Protein AF-A0A368W863-F1 (afdb_monomer_lite)

Secondary structure (DSSP, 8-state):
-B-HHHHHHHHHHHHTSPPPTT--HHHHHHHHHTTSSPPPEEETTEEEB-TTHHHHHHHHHHHTTTS-HHHHHHHHHHTT--TT-TT---HHHHHHHHHHHHHHHHHHHHHHHHGGG---HHHHHHHHHHHHHHHHHHHHHHHHHHHHHHHHHHHHHHHHHHHHHHH-

Foldseek 3Di:
DAAPVVLQVLLCVLVVHHDPPVCDPVVLQVLCVLQLAPHWDDDPNGTDGQLLRSLSVNLCVVCVVPDDSNLSSVLCVLLPPHSPDNADPDVSSVVSLVVLVVVLVVLVVVLVVCVVVDPDPVVNVVSVVVSVVSVVSSVSNVSSVVSSVVSSVSSVVVVVVVVVVVVD

pLDDT: mean 81.53, std 10.18, range [46.88, 94.44]

Sequence (168 aa):
MISLTMARKLVEEARGEEMPLIYTDLRLRDWSREGVISRVKIKNGSALYPDIVTTEILTTLRLKRKYKLSEIAEARKCLELEGSHPHQITEEELIRFVNCSKLFNDKKLVTKLSLSRIESLDKIRELIDDLLQEKKHLEVVGDYLKEFLQAEKELKIIRARQNEEVVS

Radius of gyration: 19.53 Å; chains: 1; bounding box: 52×34×62 Å

Structure (mmCIF, N/CA/C/O backbone):
data_AF-A0A368W863-F1
#
_entry.id   AF-A0A368W863-F1
#
loop_
_atom_site.group_PDB
_atom_site.id
_atom_site.type_symbol
_atom_site.label_atom_id
_atom_site.label_alt_id
_atom_site.label_comp_id
_atom_site.label_asym_id
_atom_site.label_entity_id
_atom_site.label_seq_id
_atom_site.pdbx_PDB_ins_code
_atom_site.Cartn_x
_atom_site.Cartn_y
_atom_site.Cartn_z
_atom_site.occupancy
_atom_site.B_iso_or_equiv
_atom_site.auth_seq_id
_atom_site.auth_comp_id
_atom_site.auth_asym_id
_atom_site.auth_atom_id
_atom_site.pdbx_PDB_model_num
ATOM 1 N N . MET A 1 1 ? 5.171 7.341 -19.050 1.00 79.12 1 MET A N 1
ATOM 2 C CA . MET A 1 1 ? 4.283 6.177 -19.281 1.00 79.12 1 MET A CA 1
ATOM 3 C C . MET A 1 1 ? 5.153 5.005 -19.696 1.00 79.12 1 MET A C 1
ATOM 5 O O . MET A 1 1 ? 6.062 5.206 -20.494 1.00 79.12 1 MET A O 1
ATOM 9 N N . ILE A 1 2 ? 4.843 3.800 -19.226 1.00 78.50 2 ILE A N 1
ATOM 10 C CA . ILE A 1 2 ? 5.685 2.608 -19.367 1.00 78.50 2 ILE A CA 1
ATOM 11 C C . ILE A 1 2 ? 4.860 1.377 -19.787 1.00 78.50 2 ILE A C 1
ATOM 13 O O . ILE A 1 2 ? 3.663 1.294 -19.502 1.00 78.50 2 ILE A O 1
ATOM 17 N N . SER A 1 3 ? 5.478 0.422 -20.489 1.00 83.62 3 SER A N 1
ATOM 18 C CA . SER A 1 3 ? 4.883 -0.899 -20.756 1.00 83.62 3 SER A CA 1
ATOM 19 C C . SER A 1 3 ? 5.104 -1.850 -19.570 1.00 83.62 3 SER A C 1
ATOM 21 O O . SER A 1 3 ? 6.074 -1.693 -18.830 1.00 83.62 3 SER A O 1
ATOM 23 N N . LEU A 1 4 ? 4.257 -2.875 -19.397 1.00 80.88 4 LEU A N 1
ATOM 24 C CA . LEU A 1 4 ? 4.469 -3.882 -18.339 1.00 80.88 4 LEU A CA 1
ATOM 25 C C . LEU A 1 4 ? 5.786 -4.633 -18.502 1.00 80.88 4 LEU A C 1
ATOM 27 O O . LEU A 1 4 ? 6.453 -4.900 -17.512 1.00 80.88 4 LEU A O 1
ATOM 31 N N . THR A 1 5 ? 6.193 -4.920 -19.737 1.00 82.81 5 THR A N 1
ATOM 32 C CA . THR A 1 5 ? 7.469 -5.584 -20.010 1.00 82.81 5 THR A CA 1
ATOM 33 C C . THR A 1 5 ? 8.645 -4.755 -19.499 1.00 82.81 5 THR A C 1
ATOM 35 O O . THR A 1 5 ? 9.552 -5.296 -18.873 1.00 82.81 5 THR A O 1
ATOM 38 N N . MET A 1 6 ? 8.623 -3.437 -19.723 1.00 84.62 6 MET A N 1
ATOM 39 C CA . MET A 1 6 ? 9.675 -2.549 -19.228 1.00 84.62 6 MET A CA 1
ATOM 40 C C . MET A 1 6 ? 9.598 -2.380 -17.705 1.00 84.62 6 MET A C 1
ATOM 42 O O . MET A 1 6 ? 10.621 -2.447 -17.030 1.00 84.62 6 MET A O 1
ATOM 46 N N . ALA A 1 7 ? 8.391 -2.228 -17.147 1.00 86.19 7 ALA A N 1
ATOM 47 C CA . ALA A 1 7 ? 8.198 -2.165 -15.699 1.00 86.19 7 ALA A CA 1
ATOM 48 C C . ALA A 1 7 ? 8.711 -3.440 -15.008 1.00 86.19 7 ALA A C 1
ATOM 50 O O . ALA A 1 7 ? 9.390 -3.360 -13.990 1.00 86.19 7 ALA A O 1
ATOM 51 N N . ARG A 1 8 ? 8.451 -4.616 -15.591 1.00 86.69 8 ARG A N 1
ATOM 52 C CA . ARG A 1 8 ? 8.936 -5.904 -15.092 1.00 86.69 8 ARG A CA 1
ATOM 53 C C . ARG A 1 8 ? 10.460 -5.963 -15.063 1.00 86.69 8 ARG A C 1
ATOM 55 O O . ARG A 1 8 ? 10.998 -6.297 -14.016 1.00 86.69 8 ARG A O 1
ATOM 62 N N . LYS A 1 9 ? 11.139 -5.580 -16.150 1.00 87.69 9 LYS A N 1
ATOM 63 C CA . LYS A 1 9 ? 12.611 -5.553 -16.198 1.00 87.69 9 LYS A CA 1
ATOM 64 C C . LYS A 1 9 ? 13.208 -4.689 -15.088 1.00 87.69 9 LYS A C 1
ATOM 66 O O . LYS A 1 9 ? 14.097 -5.139 -14.378 1.00 87.69 9 LYS A O 1
ATOM 71 N N . LEU A 1 10 ? 12.672 -3.483 -14.893 1.00 88.69 10 LEU A N 1
ATOM 72 C CA . LEU A 1 10 ? 13.122 -2.585 -13.825 1.00 88.69 10 LEU A CA 1
ATOM 73 C C . LEU A 1 10 ? 12.895 -3.178 -12.426 1.00 88.69 10 LEU A C 1
ATOM 75 O O . LEU A 1 10 ? 13.723 -3.004 -11.536 1.00 88.69 10 LEU A O 1
ATOM 79 N N . VAL A 1 11 ? 11.780 -3.884 -12.221 1.00 88.88 11 VAL A N 1
ATOM 80 C CA . VAL A 1 11 ? 11.492 -4.566 -10.951 1.00 88.88 11 VAL A CA 1
ATOM 81 C C . VAL A 1 11 ? 12.438 -5.746 -10.719 1.00 88.88 11 VAL A C 1
ATOM 83 O O . VAL A 1 11 ? 12.879 -5.947 -9.592 1.00 88.88 11 VAL A O 1
ATOM 86 N N . GLU A 1 12 ? 12.737 -6.531 -11.751 1.00 90.31 12 GLU A N 1
ATOM 87 C CA . GLU A 1 12 ? 13.676 -7.659 -11.682 1.00 90.31 12 GLU A CA 1
ATOM 88 C C . GLU A 1 12 ? 15.092 -7.175 -11.360 1.00 90.31 12 GLU A C 1
ATOM 90 O O . GLU A 1 12 ? 15.729 -7.701 -10.450 1.00 90.31 12 GLU A O 1
ATOM 95 N N . GLU A 1 13 ? 15.536 -6.101 -12.014 1.00 89.38 13 GLU A N 1
ATOM 96 C CA . GLU A 1 13 ? 16.823 -5.464 -11.735 1.00 89.38 13 GLU A CA 1
ATOM 97 C C . GLU A 1 13 ? 16.898 -4.929 -10.297 1.00 89.38 13 GLU A C 1
ATOM 99 O O . GLU A 1 13 ? 17.868 -5.193 -9.590 1.00 89.38 13 GLU A O 1
ATOM 104 N N . ALA A 1 14 ? 15.848 -4.251 -9.818 1.00 88.50 14 ALA A N 1
ATOM 105 C CA . ALA A 1 14 ? 15.789 -3.753 -8.442 1.00 88.50 14 ALA A CA 1
ATOM 106 C C . ALA A 1 14 ? 15.778 -4.872 -7.392 1.00 88.50 14 ALA A C 1
ATOM 108 O O . ALA A 1 14 ? 16.259 -4.689 -6.275 1.00 88.50 14 ALA A O 1
ATOM 109 N N . ARG A 1 15 ? 15.218 -6.038 -7.725 1.00 87.25 15 ARG A N 1
ATOM 110 C CA . ARG A 1 15 ? 15.199 -7.199 -6.829 1.00 87.25 15 ARG A CA 1
ATOM 111 C C . ARG A 1 15 ? 16.482 -8.025 -6.896 1.00 87.25 15 ARG A C 1
ATOM 113 O O . ARG A 1 15 ? 16.749 -8.759 -5.949 1.00 87.25 15 ARG A O 1
ATOM 120 N N . GLY A 1 16 ? 17.242 -7.929 -7.987 1.00 87.44 16 GLY A N 1
ATOM 121 C CA . GLY A 1 16 ? 18.373 -8.813 -8.269 1.00 87.44 16 GLY A CA 1
ATOM 122 C C . GLY A 1 16 ? 17.961 -10.265 -8.552 1.00 87.44 16 GLY A C 1
ATOM 123 O O . GLY A 1 16 ? 18.800 -11.158 -8.500 1.00 87.44 16 GLY A O 1
ATOM 124 N N . GLU A 1 17 ? 16.676 -10.515 -8.820 1.00 86.50 17 GLU A N 1
ATOM 125 C CA . GLU A 1 17 ? 16.112 -11.840 -9.098 1.00 86.50 17 GLU A CA 1
ATOM 126 C C . GLU A 1 17 ? 14.951 -11.734 -10.093 1.00 86.50 17 GLU A C 1
ATOM 128 O O . GLU A 1 17 ? 14.222 -10.735 -10.126 1.00 86.50 17 GLU A O 1
ATOM 133 N N . GLU A 1 18 ? 14.747 -12.789 -10.884 1.00 84.00 18 GLU A N 1
ATOM 134 C CA . GLU A 1 18 ? 13.627 -12.851 -11.821 1.00 84.00 18 GLU A CA 1
ATOM 135 C C . GLU A 1 18 ? 12.276 -12.798 -11.096 1.00 84.00 18 GLU A C 1
ATOM 137 O O . GLU A 1 18 ? 12.072 -13.331 -9.996 1.00 84.00 18 GLU A O 1
ATOM 142 N N . MET A 1 19 ? 11.301 -12.150 -11.731 1.00 80.75 19 MET A N 1
ATOM 143 C CA . MET A 1 19 ? 9.963 -12.069 -11.184 1.00 80.75 19 MET A CA 1
ATOM 144 C C . MET A 1 19 ? 9.320 -13.458 -11.292 1.00 80.75 19 MET A C 1
ATOM 146 O O . MET A 1 19 ? 9.337 -14.048 -12.374 1.00 80.75 19 MET A O 1
ATOM 150 N N . PRO A 1 20 ? 8.721 -13.992 -10.206 1.00 76.56 20 PRO A N 1
ATOM 151 C CA . PRO A 1 20 ? 8.088 -15.303 -10.251 1.00 76.56 20 PRO A CA 1
ATOM 152 C C . PRO A 1 20 ? 7.106 -15.418 -11.416 1.00 76.56 20 PRO A C 1
ATOM 154 O O . PRO A 1 20 ? 6.297 -14.514 -11.622 1.00 76.56 20 PRO A O 1
ATOM 157 N N . LEU A 1 21 ? 7.123 -16.556 -12.119 1.00 73.81 21 LEU A N 1
ATOM 158 C CA . LEU A 1 21 ? 6.318 -16.807 -13.328 1.00 73.81 21 LEU A CA 1
ATOM 159 C C . LEU A 1 21 ? 4.811 -16.591 -13.133 1.00 73.81 21 LEU A C 1
ATOM 161 O O . LEU A 1 21 ? 4.079 -16.373 -14.093 1.00 73.81 21 LEU A O 1
ATOM 165 N N . ILE A 1 22 ? 4.339 -16.623 -11.885 1.00 69.00 22 ILE A N 1
ATOM 166 C CA . ILE A 1 22 ? 2.958 -16.294 -11.538 1.00 69.00 22 ILE A CA 1
ATOM 167 C C . ILE A 1 22 ? 2.598 -14.835 -11.849 1.00 69.00 22 ILE A C 1
ATOM 169 O O . ILE A 1 22 ? 1.434 -14.565 -12.107 1.00 69.00 22 ILE A O 1
ATOM 173 N N . TYR A 1 23 ? 3.540 -13.892 -11.852 1.00 71.19 23 TYR A N 1
ATOM 174 C CA . TYR A 1 23 ? 3.291 -12.472 -12.124 1.00 71.19 23 TYR A CA 1
ATOM 175 C C . TYR A 1 23 ? 3.365 -12.173 -13.622 1.00 71.19 23 TYR A C 1
ATOM 177 O O . TYR A 1 23 ? 4.182 -11.387 -14.094 1.00 71.19 23 TYR A O 1
ATOM 185 N N . THR A 1 24 ? 2.499 -12.840 -14.380 1.00 74.38 24 THR A N 1
ATOM 186 C CA . THR A 1 24 ? 2.325 -12.588 -15.811 1.00 74.38 24 THR A CA 1
ATOM 187 C C . THR A 1 24 ? 1.696 -11.215 -16.059 1.00 74.38 24 THR A C 1
ATOM 189 O O . THR A 1 24 ? 1.055 -10.639 -15.176 1.00 74.38 24 THR A O 1
ATOM 192 N N . ASP A 1 25 ? 1.775 -10.726 -17.298 1.00 71.19 25 ASP A N 1
ATOM 193 C CA . ASP A 1 25 ? 1.078 -9.502 -17.719 1.00 71.19 25 ASP A CA 1
ATOM 194 C C . ASP A 1 25 ? -0.436 -9.563 -17.443 1.00 71.19 25 ASP A C 1
ATOM 196 O O . ASP A 1 25 ? -1.055 -8.545 -17.132 1.00 71.19 25 ASP A O 1
ATOM 200 N N . LEU A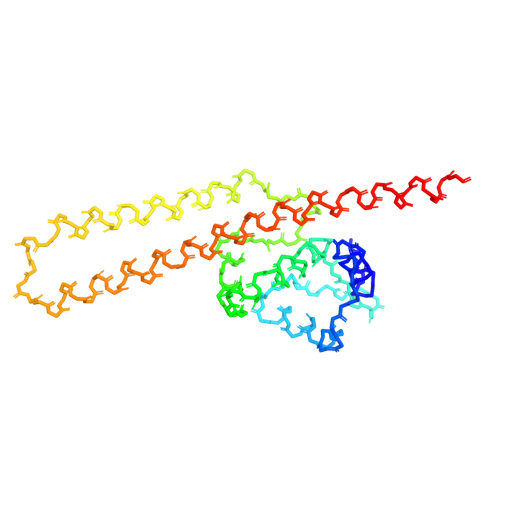 1 26 ? -1.034 -10.761 -17.509 1.00 72.81 26 LEU A N 1
ATOM 201 C CA . LEU A 1 26 ? -2.432 -10.990 -17.137 1.00 72.81 26 LEU A CA 1
ATOM 202 C C . LEU A 1 26 ? -2.660 -10.688 -15.649 1.00 72.81 26 LEU A C 1
ATOM 204 O O . LEU A 1 26 ? -3.551 -9.915 -15.313 1.00 72.81 26 LEU A O 1
ATOM 208 N N . ARG A 1 27 ? -1.809 -11.217 -14.762 1.00 81.06 27 ARG A N 1
ATOM 209 C CA . ARG A 1 27 ? -1.931 -10.965 -13.320 1.00 81.06 27 ARG A CA 1
ATOM 210 C C . ARG A 1 27 ? -1.684 -9.509 -12.950 1.00 81.06 27 ARG A C 1
ATOM 212 O O . ARG A 1 27 ? -2.346 -8.996 -12.057 1.00 81.06 27 ARG A O 1
ATOM 219 N N . LEU A 1 28 ? -0.770 -8.824 -13.635 1.00 80.31 28 LEU A N 1
ATOM 220 C CA . LEU A 1 28 ? -0.548 -7.391 -13.423 1.00 80.31 28 LEU A CA 1
ATOM 221 C C . LEU A 1 28 ? -1.746 -6.555 -13.907 1.00 80.31 28 LEU A C 1
ATOM 223 O O . LEU A 1 28 ? -2.090 -5.543 -13.296 1.00 80.31 28 LEU A O 1
ATOM 227 N N . ARG A 1 29 ? -2.452 -6.990 -14.959 1.00 80.25 29 ARG A N 1
ATOM 228 C CA . ARG A 1 29 ? -3.749 -6.398 -15.332 1.00 80.25 29 ARG A CA 1
ATOM 229 C C . ARG A 1 29 ? -4.818 -6.648 -14.273 1.00 80.25 29 ARG A C 1
ATOM 231 O O . ARG A 1 29 ? -5.584 -5.731 -13.991 1.00 80.25 29 ARG A O 1
ATOM 238 N N . ASP A 1 30 ? -4.857 -7.832 -13.674 1.00 84.38 30 ASP A N 1
ATOM 239 C CA . ASP A 1 30 ? -5.801 -8.124 -12.591 1.00 84.38 30 ASP A CA 1
ATOM 240 C C . ASP A 1 30 ? -5.505 -7.274 -11.347 1.00 84.38 30 ASP A C 1
ATOM 242 O O . ASP A 1 30 ? -6.414 -6.653 -10.808 1.00 84.38 30 ASP A O 1
ATOM 246 N N . TRP A 1 31 ? -4.234 -7.081 -10.987 1.00 87.75 31 TRP A N 1
ATOM 247 C CA . TRP A 1 31 ? -3.823 -6.129 -9.942 1.00 87.75 31 TRP A CA 1
ATOM 248 C C . TRP A 1 31 ? -4.285 -4.700 -10.215 1.00 87.75 31 TRP A C 1
ATOM 250 O O . TRP A 1 31 ? -4.699 -3.985 -9.304 1.00 87.75 31 TRP A O 1
ATOM 260 N N . SER A 1 32 ? -4.246 -4.282 -11.477 1.00 84.25 32 SER A N 1
ATOM 261 C CA . SER A 1 32 ? -4.741 -2.972 -11.897 1.00 84.25 32 SER A CA 1
ATOM 262 C C . SER A 1 32 ? -6.261 -2.843 -11.712 1.00 84.25 32 SER A C 1
ATOM 264 O O . SER A 1 32 ? -6.759 -1.787 -11.320 1.00 84.25 32 SER A O 1
ATOM 266 N N . ARG A 1 33 ? -7.014 -3.929 -11.945 1.00 83.88 33 ARG A N 1
ATOM 267 C CA . ARG A 1 33 ? -8.469 -3.993 -11.713 1.00 83.88 33 ARG A CA 1
ATOM 268 C C . ARG A 1 33 ? -8.816 -4.009 -10.226 1.00 83.88 33 ARG A C 1
ATOM 270 O O . ARG A 1 33 ? -9.763 -3.342 -9.825 1.00 83.88 33 ARG A O 1
ATOM 277 N N . GLU A 1 34 ? -8.032 -4.728 -9.430 1.00 86.38 34 GLU A N 1
ATOM 278 C CA . GLU A 1 34 ? -8.162 -4.818 -7.971 1.00 86.38 34 GLU A CA 1
ATOM 279 C C . GLU A 1 34 ? -7.685 -3.547 -7.247 1.00 86.38 34 GLU A C 1
ATOM 281 O O . GLU A 1 34 ? -7.863 -3.417 -6.040 1.00 86.38 34 GLU A O 1
ATOM 286 N N . GLY A 1 35 ? -7.091 -2.590 -7.970 1.00 83.56 35 GLY A N 1
ATOM 287 C CA . GLY A 1 35 ? -6.596 -1.336 -7.402 1.00 83.56 35 GLY A CA 1
ATOM 288 C C . GLY A 1 35 ? -5.287 -1.475 -6.626 1.00 83.56 35 GLY A C 1
ATOM 289 O O . GLY A 1 35 ? -4.909 -0.537 -5.931 1.00 83.56 35 GLY A O 1
ATOM 290 N N . VAL A 1 36 ? -4.595 -2.611 -6.766 1.00 87.56 36 VAL A N 1
ATOM 291 C CA . VAL A 1 36 ? -3.265 -2.888 -6.198 1.00 87.56 36 VAL A CA 1
ATOM 292 C C . VAL A 1 36 ? -2.190 -2.056 -6.904 1.00 87.56 36 VAL A C 1
ATOM 294 O O . VAL A 1 36 ? -1.241 -1.605 -6.273 1.00 87.56 36 VAL A O 1
ATOM 297 N N . ILE A 1 37 ? -2.355 -1.823 -8.210 1.00 86.94 37 ILE A N 1
ATOM 298 C CA . ILE A 1 37 ? -1.497 -0.940 -9.010 1.00 86.94 37 ILE A CA 1
ATOM 299 C C . ILE A 1 37 ? -2.349 0.012 -9.855 1.00 86.94 37 ILE A C 1
ATOM 301 O O . ILE A 1 37 ? -3.544 -0.208 -10.065 1.00 86.94 37 ILE A O 1
ATOM 305 N N . SER A 1 38 ? -1.727 1.063 -10.375 1.00 84.62 38 SER A N 1
ATOM 306 C CA . SER A 1 38 ? -2.369 2.090 -11.189 1.00 84.62 38 SER A CA 1
ATOM 307 C C . SER A 1 38 ? -3.040 1.528 -12.447 1.00 84.62 38 SER A C 1
ATOM 309 O O . SER A 1 38 ? -2.604 0.539 -13.049 1.00 84.62 38 SER A O 1
ATOM 311 N N . ARG A 1 39 ? -4.129 2.188 -12.860 1.00 77.81 39 ARG A N 1
ATOM 312 C CA . ARG A 1 39 ? -4.944 1.788 -14.015 1.00 77.81 39 ARG A CA 1
ATOM 313 C C . ARG A 1 39 ? -4.217 1.937 -15.350 1.00 77.81 39 ARG A C 1
ATOM 315 O O . ARG A 1 39 ? -3.431 2.860 -15.562 1.00 77.81 39 ARG A O 1
ATOM 322 N N . VAL A 1 40 ? -4.571 1.048 -16.273 1.00 74.56 40 VAL A N 1
ATOM 323 C CA . VAL A 1 40 ? -4.156 1.083 -17.681 1.00 74.56 40 VAL A CA 1
ATOM 324 C C . VAL A 1 40 ? -4.742 2.305 -18.383 1.00 74.56 40 VAL A C 1
ATOM 326 O O . VAL A 1 40 ? -5.947 2.542 -18.311 1.00 74.56 40 VAL A O 1
ATOM 329 N N . LYS A 1 41 ? -3.919 3.024 -19.151 1.00 70.88 41 LYS A N 1
ATOM 330 C CA . LYS A 1 41 ? -4.386 3.926 -20.211 1.00 70.88 41 LYS A CA 1
ATOM 331 C C . LYS A 1 41 ? -4.119 3.264 -21.562 1.00 70.88 41 LYS A C 1
ATOM 333 O O . LYS A 1 41 ? -2.991 2.873 -21.860 1.00 70.88 41 LYS A O 1
ATOM 338 N N . ILE A 1 42 ? -5.156 3.125 -22.383 1.00 71.94 42 ILE A N 1
ATOM 339 C CA . ILE A 1 42 ? -5.016 2.582 -23.739 1.00 71.94 42 ILE A CA 1
ATOM 340 C C . ILE A 1 42 ? -4.600 3.726 -24.666 1.00 71.94 42 ILE A C 1
ATOM 342 O O . ILE A 1 42 ? -5.298 4.734 -24.756 1.00 71.94 42 ILE A O 1
ATOM 346 N N . LYS A 1 43 ? -3.471 3.571 -25.363 1.00 68.75 43 LYS A N 1
ATOM 347 C CA . LYS A 1 43 ? -3.006 4.510 -26.392 1.00 68.75 43 LYS A CA 1
ATOM 348 C C . LYS A 1 43 ? -2.596 3.716 -27.629 1.00 68.75 43 LYS A C 1
ATOM 350 O O . LYS A 1 43 ? -1.747 2.836 -27.536 1.00 68.75 43 LYS A O 1
ATOM 355 N N . ASN A 1 44 ? -3.198 4.021 -28.778 1.00 68.19 44 ASN A N 1
ATOM 356 C CA . ASN A 1 44 ? -2.904 3.383 -30.071 1.00 68.19 44 ASN A CA 1
ATOM 357 C C . ASN A 1 44 ? -2.980 1.840 -30.038 1.00 68.19 44 ASN A C 1
ATOM 359 O O . ASN A 1 44 ? -2.100 1.165 -30.559 1.00 68.19 44 ASN A O 1
ATOM 363 N N . GLY A 1 45 ? -3.989 1.273 -29.366 1.00 68.44 45 GLY A N 1
ATOM 364 C CA . GLY A 1 45 ? -4.155 -0.185 -29.236 1.00 68.44 45 GLY A CA 1
ATOM 365 C C . GLY A 1 45 ? -3.210 -0.863 -28.233 1.00 68.44 45 GLY A C 1
ATOM 366 O O . GLY A 1 45 ? -3.394 -2.038 -27.926 1.00 68.44 45 GLY A O 1
ATOM 367 N N . SER A 1 46 ? -2.256 -0.122 -27.662 1.00 68.12 46 SER A N 1
ATOM 368 C CA . SER A 1 46 ? -1.306 -0.613 -26.663 1.00 68.12 46 SER A CA 1
ATOM 369 C C . SER A 1 46 ? -1.708 -0.187 -25.249 1.00 68.12 46 SER A C 1
ATOM 371 O O . SER A 1 46 ? -2.091 0.960 -25.002 1.00 68.12 46 SER A O 1
ATOM 373 N N . ALA A 1 47 ? -1.604 -1.120 -24.301 1.00 73.31 47 ALA A N 1
ATOM 374 C CA . ALA A 1 47 ? -1.806 -0.860 -22.878 1.00 73.31 47 ALA A CA 1
ATOM 375 C C . ALA A 1 47 ? -0.557 -0.183 -22.291 1.00 73.31 47 ALA A C 1
ATOM 377 O O . ALA A 1 47 ? 0.497 -0.811 -22.188 1.00 73.31 47 ALA A O 1
ATOM 378 N N . LEU A 1 48 ? -0.677 1.089 -21.907 1.00 77.44 48 LEU A N 1
ATOM 379 C CA . LEU A 1 48 ? 0.382 1.841 -21.240 1.00 77.44 48 LEU A CA 1
ATOM 380 C C . LEU A 1 48 ? -0.012 2.141 -19.798 1.00 77.44 48 LEU A C 1
ATOM 382 O O . LEU A 1 48 ? -1.173 2.412 -19.489 1.00 77.44 48 LEU A O 1
ATOM 386 N N . TYR A 1 49 ? 0.982 2.141 -18.923 1.00 78.31 49 TYR A N 1
ATOM 387 C CA . TYR A 1 49 ? 0.802 2.371 -17.502 1.00 78.31 49 TYR A CA 1
ATOM 388 C C . TYR A 1 49 ? 1.503 3.665 -17.083 1.00 78.31 49 TYR A C 1
ATOM 390 O O . TYR A 1 49 ? 2.506 4.056 -17.692 1.00 78.31 49 TYR A O 1
ATOM 398 N N . PRO A 1 50 ? 0.989 4.351 -16.055 1.00 79.00 50 PRO A N 1
ATOM 399 C CA . PRO A 1 50 ? 1.731 5.390 -15.354 1.00 79.00 50 PRO A CA 1
ATOM 400 C C . PRO A 1 50 ? 3.115 4.917 -14.890 1.00 79.00 50 PRO A C 1
ATOM 402 O O . PRO A 1 50 ? 3.282 3.758 -14.523 1.00 79.00 50 PRO A O 1
ATOM 405 N N . ASP A 1 51 ? 4.108 5.809 -14.851 1.00 76.81 51 ASP A N 1
ATOM 406 C CA . ASP A 1 51 ? 5.489 5.434 -14.483 1.00 76.81 51 ASP A CA 1
ATOM 407 C C . ASP A 1 51 ? 5.619 4.954 -13.030 1.00 76.81 51 ASP A C 1
ATOM 409 O O . ASP A 1 51 ? 6.507 4.151 -12.718 1.00 76.81 51 ASP A O 1
ATOM 413 N N . ILE A 1 52 ? 4.686 5.393 -12.177 1.00 81.44 52 ILE A N 1
ATOM 414 C CA . ILE A 1 52 ? 4.511 4.959 -10.786 1.00 81.44 52 ILE A CA 1
ATOM 415 C C . ILE A 1 52 ? 4.247 3.449 -10.670 1.00 81.44 52 ILE A C 1
ATOM 417 O O . ILE A 1 52 ? 4.581 2.855 -9.650 1.00 81.44 52 ILE A O 1
ATOM 421 N N . VAL A 1 53 ? 3.739 2.797 -11.729 1.00 86.75 53 VAL A N 1
ATOM 422 C CA . VAL A 1 53 ? 3.396 1.364 -11.705 1.00 86.75 53 VAL A CA 1
ATOM 423 C C . VAL A 1 53 ? 4.601 0.488 -11.373 1.00 86.75 53 VAL A C 1
ATOM 425 O O . VAL A 1 53 ? 4.459 -0.559 -10.756 1.00 86.75 53 VAL A O 1
ATOM 428 N N . THR A 1 54 ? 5.803 0.917 -11.766 1.00 88.19 54 THR A N 1
ATOM 429 C CA . THR A 1 54 ? 7.030 0.155 -11.493 1.00 88.19 54 THR A CA 1
ATOM 430 C C . THR A 1 54 ? 7.296 0.116 -9.990 1.00 88.19 54 THR A C 1
ATOM 432 O O . THR A 1 54 ? 7.580 -0.944 -9.434 1.00 88.19 54 THR A O 1
ATOM 435 N N . THR A 1 55 ? 7.129 1.266 -9.330 1.00 89.12 55 THR A N 1
ATOM 436 C CA . THR A 1 55 ? 7.224 1.402 -7.877 1.00 89.12 55 THR A CA 1
ATOM 437 C C . THR A 1 55 ? 6.129 0.585 -7.200 1.00 89.12 55 THR A C 1
ATOM 439 O O . THR A 1 55 ? 6.440 -0.250 -6.362 1.00 89.12 55 THR A O 1
ATOM 442 N N . GLU A 1 56 ? 4.870 0.722 -7.628 1.00 89.38 56 GLU A N 1
ATOM 443 C CA . GLU A 1 56 ? 3.732 -0.009 -7.045 1.00 89.38 56 GLU A CA 1
ATOM 444 C C . GLU A 1 56 ? 3.895 -1.534 -7.142 1.00 89.38 56 GLU A C 1
ATOM 446 O O . GLU A 1 56 ? 3.594 -2.247 -6.184 1.00 89.38 56 GLU A O 1
ATOM 451 N N . ILE A 1 57 ? 4.409 -2.050 -8.265 1.00 90.75 57 ILE A N 1
ATOM 452 C CA . ILE A 1 57 ? 4.692 -3.482 -8.430 1.00 90.75 57 ILE A CA 1
ATOM 453 C C . ILE A 1 57 ? 5.777 -3.926 -7.443 1.00 90.75 57 ILE A C 1
ATOM 455 O O . ILE A 1 57 ? 5.591 -4.927 -6.748 1.00 90.75 57 ILE A O 1
ATOM 459 N N . LEU A 1 58 ? 6.893 -3.194 -7.356 1.00 91.19 58 LEU A N 1
ATOM 460 C CA . LEU A 1 58 ? 7.991 -3.529 -6.446 1.00 91.19 58 LEU A CA 1
ATOM 461 C C . LEU A 1 58 ? 7.538 -3.488 -4.978 1.00 91.19 58 LEU A C 1
ATOM 463 O O . LEU A 1 58 ? 7.763 -4.447 -4.238 1.00 91.19 58 LEU A O 1
ATOM 467 N N . THR A 1 59 ? 6.832 -2.429 -4.583 1.00 92.00 59 THR A N 1
ATOM 468 C CA . THR A 1 59 ? 6.228 -2.259 -3.255 1.00 92.00 59 THR A CA 1
ATOM 469 C C . THR A 1 59 ? 5.284 -3.407 -2.920 1.00 92.00 59 THR A C 1
ATOM 471 O O . THR A 1 59 ? 5.429 -4.054 -1.882 1.00 92.00 59 THR A O 1
ATOM 474 N N . THR A 1 60 ? 4.363 -3.733 -3.830 1.00 92.56 60 THR A N 1
ATOM 475 C CA . THR A 1 60 ? 3.405 -4.830 -3.643 1.00 92.56 60 THR A CA 1
ATOM 476 C C . THR A 1 60 ? 4.119 -6.160 -3.438 1.00 92.56 60 THR A C 1
ATOM 478 O O . THR A 1 60 ? 3.761 -6.919 -2.539 1.00 92.56 60 THR A O 1
ATOM 481 N N . LEU A 1 61 ? 5.152 -6.460 -4.230 1.00 91.31 61 LEU A N 1
ATOM 482 C CA . LEU A 1 61 ? 5.900 -7.712 -4.105 1.00 91.31 61 LEU A CA 1
ATOM 483 C C . LEU A 1 61 ? 6.598 -7.855 -2.749 1.00 91.31 61 LEU A C 1
ATOM 485 O O . LEU A 1 61 ? 6.632 -8.961 -2.205 1.00 91.31 61 LEU A O 1
ATOM 489 N N . ARG A 1 62 ? 7.118 -6.757 -2.191 1.00 92.38 62 ARG A N 1
ATOM 490 C CA . ARG A 1 62 ? 7.740 -6.744 -0.858 1.00 92.38 62 ARG A CA 1
ATOM 491 C C . ARG A 1 62 ? 6.702 -6.962 0.240 1.00 92.38 62 ARG A C 1
ATOM 493 O O . ARG A 1 62 ? 6.875 -7.838 1.088 1.00 92.38 62 ARG A O 1
ATOM 500 N N . LEU A 1 63 ? 5.584 -6.244 0.166 1.00 93.12 63 LEU A N 1
ATOM 501 C CA . LEU A 1 63 ? 4.513 -6.297 1.166 1.00 93.12 63 LEU A CA 1
ATOM 502 C C . LEU A 1 63 ? 3.717 -7.600 1.144 1.00 93.12 63 LEU A C 1
ATOM 504 O O . LEU A 1 63 ? 3.234 -8.038 2.186 1.00 93.12 63 LEU A O 1
ATOM 508 N N . LYS A 1 64 ? 3.608 -8.265 -0.010 1.00 90.94 64 LYS A N 1
ATOM 509 C CA . LYS A 1 64 ? 2.831 -9.506 -0.162 1.00 90.94 64 LYS A CA 1
ATOM 510 C C . LYS A 1 64 ? 3.349 -10.664 0.702 1.00 90.94 64 LYS A C 1
ATOM 512 O O . LYS A 1 64 ? 2.630 -11.633 0.924 1.00 90.94 64 LYS A O 1
ATOM 517 N N . ARG A 1 65 ? 4.580 -10.574 1.220 1.00 87.94 65 ARG A N 1
ATOM 518 C CA . ARG A 1 65 ? 5.109 -11.526 2.215 1.00 87.94 65 ARG A CA 1
ATOM 519 C C . ARG A 1 65 ? 4.410 -11.410 3.577 1.00 87.94 65 ARG A C 1
ATOM 521 O O . ARG A 1 65 ? 4.410 -12.377 4.329 1.00 87.94 65 ARG A O 1
ATOM 528 N N . LYS A 1 66 ? 3.837 -10.243 3.886 1.00 93.44 66 LYS A N 1
ATOM 529 C CA . LYS A 1 66 ? 3.234 -9.898 5.182 1.00 93.44 66 LYS A CA 1
ATOM 530 C C . LYS A 1 66 ? 1.722 -9.657 5.097 1.00 93.44 66 LYS A C 1
ATOM 532 O O . LYS A 1 66 ? 1.018 -9.944 6.060 1.00 93.44 66 LYS A O 1
ATOM 537 N N . TYR A 1 67 ? 1.225 -9.166 3.961 1.00 94.44 67 TYR A N 1
ATOM 538 C CA . TYR A 1 67 ? -0.154 -8.697 3.802 1.00 94.44 67 TYR A CA 1
ATOM 539 C C . TYR A 1 67 ? -0.867 -9.309 2.594 1.00 94.44 67 TYR A C 1
ATOM 541 O O . TYR A 1 67 ? -0.245 -9.692 1.598 1.00 94.44 67 TYR A O 1
ATOM 549 N N . LYS A 1 68 ? -2.201 -9.373 2.663 1.00 93.75 68 LYS A N 1
ATOM 550 C CA . LYS A 1 68 ? -3.049 -9.754 1.527 1.00 93.75 68 LYS A CA 1
ATOM 551 C C . LYS A 1 68 ? -3.086 -8.627 0.493 1.00 93.75 68 LYS A C 1
ATOM 553 O O . LYS A 1 68 ? -3.002 -7.452 0.835 1.00 93.75 68 LYS A O 1
ATOM 558 N N . LEU A 1 69 ? -3.308 -8.978 -0.776 1.00 91.12 69 LEU A N 1
ATOM 559 C CA . LEU A 1 69 ? -3.439 -7.991 -1.859 1.00 91.12 69 LEU A CA 1
ATOM 560 C C . LEU A 1 69 ? -4.568 -6.982 -1.607 1.00 91.12 69 LEU A C 1
ATOM 562 O O . LEU A 1 69 ? -4.404 -5.810 -1.919 1.00 91.12 69 LEU A O 1
ATOM 566 N N . SER A 1 70 ? -5.669 -7.411 -0.984 1.00 92.56 70 SER A N 1
ATOM 567 C CA . SER A 1 70 ? -6.777 -6.525 -0.613 1.00 92.56 70 SER A CA 1
ATOM 568 C C . SER A 1 70 ? -6.369 -5.461 0.410 1.00 92.56 70 SER A C 1
ATOM 570 O O . SER A 1 70 ? -6.774 -4.314 0.281 1.00 92.56 70 SER A O 1
ATOM 572 N N . GLU A 1 71 ? -5.540 -5.823 1.396 1.00 92.44 71 GLU A N 1
ATOM 573 C CA . GLU A 1 71 ? -5.032 -4.890 2.414 1.00 92.44 71 GLU A CA 1
ATOM 574 C C . GLU A 1 71 ? -4.064 -3.879 1.776 1.00 92.44 71 GLU A C 1
ATOM 576 O O . GLU A 1 71 ? -4.119 -2.687 2.063 1.00 92.44 71 GLU A O 1
ATOM 581 N N . ILE A 1 72 ? -3.221 -4.343 0.846 1.00 92.06 72 ILE A N 1
ATOM 582 C CA . ILE A 1 72 ? -2.296 -3.494 0.080 1.00 92.06 72 ILE A CA 1
ATOM 583 C C . ILE A 1 72 ? -3.067 -2.514 -0.820 1.00 92.06 72 ILE A C 1
ATOM 585 O O . ILE A 1 72 ? -2.733 -1.331 -0.869 1.00 92.06 72 ILE A O 1
ATOM 589 N N . ALA A 1 73 ? -4.110 -2.982 -1.512 1.00 89.75 73 ALA A N 1
ATOM 590 C CA . ALA A 1 73 ? -4.956 -2.141 -2.359 1.00 89.75 73 ALA A CA 1
ATOM 591 C C . ALA A 1 73 ? -5.694 -1.067 -1.547 1.00 89.75 73 ALA A C 1
ATOM 593 O O . ALA A 1 73 ? -5.783 0.084 -1.976 1.00 89.75 73 ALA A O 1
ATOM 594 N N . GLU A 1 74 ? -6.195 -1.423 -0.363 1.00 88.62 74 GLU A N 1
ATOM 595 C CA . GLU A 1 74 ? -6.842 -0.475 0.541 1.00 88.62 74 GLU A CA 1
ATOM 596 C C . GLU A 1 74 ? -5.852 0.584 1.041 1.00 88.62 74 GLU A C 1
ATOM 598 O O . GLU A 1 74 ? -6.151 1.773 0.980 1.00 88.62 74 GLU A O 1
ATOM 603 N N . ALA A 1 75 ? -4.642 0.178 1.434 1.00 88.75 75 ALA A N 1
ATOM 604 C CA . ALA A 1 75 ? -3.596 1.107 1.851 1.00 88.75 75 ALA A CA 1
ATOM 605 C C . ALA A 1 75 ? -3.194 2.083 0.736 1.00 88.75 75 ALA A C 1
ATOM 607 O O . ALA A 1 75 ? -3.118 3.292 0.959 1.00 88.75 75 ALA A O 1
ATOM 608 N N . ARG A 1 76 ? -3.016 1.575 -0.489 1.00 86.81 76 ARG A N 1
ATOM 609 C CA . ARG A 1 76 ? -2.774 2.401 -1.678 1.00 86.81 76 ARG A CA 1
ATOM 610 C C . ARG A 1 76 ? -3.910 3.397 -1.914 1.00 86.81 76 ARG A C 1
ATOM 612 O O . ARG A 1 76 ? -3.655 4.552 -2.250 1.00 86.81 76 ARG A O 1
ATOM 619 N N . LYS A 1 77 ? -5.161 2.952 -1.753 1.00 84.19 77 LYS A N 1
ATOM 620 C CA . LYS A 1 77 ? -6.347 3.803 -1.890 1.00 84.19 77 LYS A CA 1
ATOM 621 C C . LYS A 1 77 ? -6.392 4.890 -0.816 1.00 84.19 77 LYS A C 1
ATOM 623 O O . LYS A 1 77 ? -6.724 6.014 -1.160 1.00 84.19 77 LYS A O 1
ATOM 628 N N . CYS A 1 78 ? -6.029 4.598 0.432 1.00 81.88 78 CYS A N 1
ATOM 629 C CA . CYS A 1 78 ? -5.982 5.599 1.506 1.00 81.88 78 CYS A CA 1
ATOM 630 C C . CYS A 1 78 ? -4.958 6.711 1.247 1.00 81.88 78 CYS A C 1
ATOM 632 O O . CYS A 1 78 ? -5.170 7.849 1.655 1.00 81.88 78 CYS A O 1
ATOM 634 N N . LEU A 1 79 ? -3.868 6.398 0.546 1.00 79.12 79 LEU A N 1
ATOM 635 C CA . LEU A 1 79 ? -2.900 7.401 0.099 1.00 79.12 79 LEU A CA 1
ATOM 636 C C . LEU A 1 79 ? -3.365 8.141 -1.173 1.00 79.12 79 LEU A C 1
ATOM 638 O O . LEU A 1 79 ? -2.789 9.159 -1.530 1.00 79.12 79 LEU A O 1
ATOM 642 N N . GLU A 1 80 ? -4.421 7.651 -1.832 1.00 75.81 80 GLU A N 1
ATOM 643 C CA . GLU A 1 80 ? -4.908 8.038 -3.164 1.00 75.81 80 GLU A CA 1
ATOM 644 C C . GLU A 1 80 ? -3.769 8.283 -4.160 1.00 75.81 80 GLU A C 1
ATOM 646 O O . GLU A 1 80 ? -3.678 9.322 -4.809 1.00 75.81 80 GLU A O 1
ATOM 651 N N . LEU A 1 81 ? -2.888 7.291 -4.296 1.00 71.12 81 LEU A N 1
ATOM 652 C CA . LEU A 1 81 ? -1.851 7.317 -5.321 1.00 71.12 81 LEU A CA 1
ATOM 653 C C . LEU A 1 81 ? -2.509 7.292 -6.707 1.00 71.12 81 LEU A C 1
ATOM 655 O O . LEU A 1 81 ? -2.818 6.232 -7.262 1.00 71.12 81 LEU A O 1
ATOM 659 N N . GLU A 1 82 ? -2.774 8.466 -7.268 1.00 61.84 82 GLU A N 1
ATOM 660 C CA . GLU A 1 82 ? -3.235 8.632 -8.637 1.00 61.84 82 GLU A CA 1
ATOM 661 C C . GLU A 1 82 ? -2.010 8.869 -9.517 1.00 61.84 82 GLU A C 1
ATOM 663 O O . GLU A 1 82 ? -1.270 9.831 -9.339 1.00 61.84 82 GLU A O 1
ATOM 668 N N . GLY A 1 83 ? -1.767 7.958 -10.467 1.00 53.66 83 GLY A N 1
ATOM 669 C CA . GLY A 1 83 ? -0.588 7.935 -11.345 1.00 53.66 83 GLY A CA 1
ATOM 670 C C . GLY A 1 83 ? -0.482 9.088 -12.357 1.00 53.66 83 GLY A C 1
ATOM 671 O O . GLY A 1 83 ? -0.105 8.874 -13.510 1.00 53.66 83 GLY A O 1
ATOM 672 N N . SER A 1 84 ? -0.848 10.298 -11.951 1.00 50.12 84 SER A N 1
ATOM 673 C CA . SER A 1 84 ? -0.752 11.556 -12.686 1.00 50.12 84 SER A CA 1
ATOM 674 C C . SER A 1 84 ? 0.690 12.050 -12.777 1.00 50.12 84 SER A C 1
ATOM 676 O O . SER A 1 84 ? 1.072 12.622 -13.800 1.00 50.12 84 SER A O 1
ATOM 678 N N . HIS A 1 85 ? 1.505 11.802 -11.743 1.00 50.66 85 HIS A N 1
ATOM 679 C CA . HIS A 1 85 ? 2.858 12.344 -11.646 1.00 50.66 85 HIS A CA 1
ATOM 680 C C . HIS A 1 85 ? 3.929 11.257 -11.441 1.00 50.66 85 HIS A C 1
ATOM 682 O O . HIS A 1 85 ? 3.822 10.453 -10.518 1.00 50.66 85 HIS A O 1
ATOM 688 N N . PRO A 1 86 ? 4.984 11.211 -12.286 1.00 46.88 86 PRO A N 1
ATOM 689 C CA . PRO A 1 86 ? 6.028 10.177 -12.241 1.00 46.88 86 PRO A CA 1
ATOM 690 C C . PRO A 1 86 ? 6.884 10.120 -10.960 1.00 46.88 86 PRO A C 1
ATOM 692 O O . PRO A 1 86 ? 7.764 9.260 -10.883 1.00 46.88 86 PRO A O 1
ATOM 695 N N . HIS A 1 87 ? 6.691 11.034 -10.000 1.00 52.94 87 HIS A N 1
ATOM 696 C CA . HIS A 1 87 ? 7.686 11.347 -8.963 1.00 52.94 87 HIS A CA 1
ATOM 697 C C . HIS A 1 87 ? 7.155 11.677 -7.566 1.00 52.94 87 HIS A C 1
ATOM 699 O O . HIS A 1 87 ? 7.911 12.229 -6.771 1.00 52.94 87 HIS A O 1
ATOM 705 N N . GLN A 1 88 ? 5.890 11.440 -7.244 1.00 55.88 88 GLN A N 1
ATOM 706 C CA . GLN A 1 88 ? 5.332 12.085 -6.061 1.00 55.88 88 GLN A CA 1
ATOM 707 C C . GLN A 1 88 ? 4.659 11.087 -5.136 1.00 55.88 88 GLN A C 1
ATOM 709 O O . GLN A 1 88 ? 3.584 10.594 -5.437 1.00 55.88 88 GLN A O 1
ATOM 714 N N . ILE A 1 89 ? 5.329 10.836 -4.006 1.00 57.28 89 ILE A N 1
ATOM 715 C CA . ILE A 1 89 ? 4.656 11.141 -2.751 1.00 57.28 89 ILE A CA 1
ATOM 716 C C . ILE A 1 89 ? 4.710 12.653 -2.580 1.00 57.28 89 ILE A C 1
ATOM 718 O O . ILE A 1 89 ? 5.774 13.218 -2.323 1.00 57.28 89 ILE A O 1
ATOM 722 N N . THR A 1 90 ? 3.587 13.316 -2.840 1.00 62.81 90 THR A N 1
ATOM 723 C CA . THR A 1 90 ? 3.425 14.747 -2.560 1.00 62.81 90 THR A CA 1
ATOM 724 C C . THR A 1 90 ? 3.415 15.002 -1.047 1.00 62.81 90 THR A C 1
ATOM 726 O O . THR A 1 90 ? 3.151 14.100 -0.247 1.00 62.81 90 THR A O 1
ATOM 729 N N . GLU A 1 91 ? 3.651 16.249 -0.624 1.00 63.34 91 GLU A N 1
ATOM 730 C CA . GLU A 1 91 ? 3.367 16.653 0.763 1.00 63.34 91 GLU A CA 1
ATOM 731 C C . GLU A 1 91 ? 1.920 16.311 1.156 1.00 63.34 91 GLU A C 1
ATOM 733 O O . GLU A 1 91 ? 1.672 15.913 2.291 1.00 63.34 91 GLU A O 1
ATOM 738 N N . GLU A 1 92 ? 0.979 16.373 0.209 1.00 66.06 92 GLU A N 1
ATOM 739 C CA . GLU A 1 92 ? -0.430 16.027 0.416 1.00 66.06 92 GLU A CA 1
ATOM 740 C C . GLU A 1 92 ? -0.621 14.562 0.835 1.00 66.06 92 GLU A C 1
ATOM 742 O O . GLU A 1 92 ? -1.422 14.269 1.722 1.00 66.06 92 GLU A O 1
ATOM 747 N N . GLU A 1 93 ? 0.149 13.634 0.271 1.00 67.50 93 GLU A N 1
ATOM 748 C CA . GLU A 1 93 ? 0.090 12.207 0.612 1.00 67.50 93 GLU A CA 1
ATOM 749 C C . GLU A 1 93 ? 0.693 11.905 1.991 1.00 67.50 93 GLU A C 1
ATOM 751 O O . GLU A 1 93 ? 0.143 11.104 2.753 1.00 67.50 93 GLU A O 1
ATOM 756 N N . LEU A 1 94 ? 1.770 12.604 2.370 1.00 69.38 94 LEU A N 1
ATOM 757 C CA . LEU A 1 94 ? 2.304 12.557 3.737 1.00 69.38 94 LEU A CA 1
ATOM 758 C C . LEU A 1 94 ? 1.309 13.148 4.742 1.00 69.38 94 LEU A C 1
ATOM 760 O O . LEU A 1 94 ? 1.076 12.563 5.803 1.00 69.38 94 LEU A O 1
ATOM 764 N N . ILE A 1 95 ? 0.675 14.271 4.394 1.00 72.50 95 ILE A N 1
ATOM 765 C CA . ILE A 1 95 ? -0.378 14.904 5.194 1.00 72.50 95 ILE A CA 1
ATOM 766 C C . ILE A 1 95 ? -1.557 13.943 5.381 1.00 72.50 95 ILE A C 1
ATOM 768 O O . ILE A 1 95 ? -2.089 13.848 6.485 1.00 72.50 95 ILE A O 1
ATOM 772 N N . ARG A 1 96 ? -1.945 13.177 4.355 1.00 72.25 96 ARG A N 1
ATOM 773 C CA . ARG A 1 96 ? -3.009 12.164 4.462 1.00 72.25 96 ARG A CA 1
ATOM 774 C C . ARG A 1 96 ? -2.659 11.060 5.445 1.00 72.25 96 ARG A C 1
ATOM 776 O O . ARG A 1 96 ? -3.475 10.768 6.315 1.00 72.25 96 ARG A O 1
ATOM 783 N N . PHE A 1 97 ? -1.4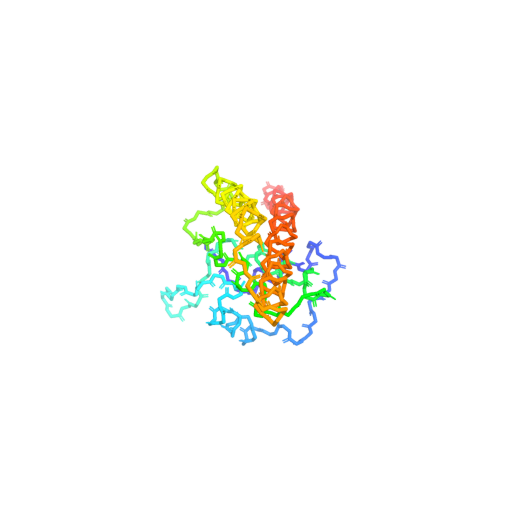44 10.514 5.386 1.00 75.25 97 PHE A N 1
ATOM 784 C CA . PHE A 1 97 ? -1.004 9.528 6.376 1.00 75.25 97 PHE A CA 1
ATOM 785 C C . PHE A 1 97 ? -1.028 10.095 7.807 1.00 75.25 97 PHE A C 1
ATOM 787 O O . PHE A 1 97 ? -1.553 9.461 8.728 1.00 75.25 97 PHE A O 1
ATOM 794 N N . VAL A 1 98 ? -0.523 11.319 7.993 1.00 76.62 98 VAL A N 1
ATOM 795 C CA . VAL A 1 98 ? -0.559 12.017 9.288 1.00 76.62 98 VAL A CA 1
ATOM 796 C C . VAL A 1 98 ? -2.001 12.225 9.764 1.00 76.62 98 VAL A C 1
ATOM 798 O O . VAL A 1 98 ? -2.301 11.978 10.933 1.00 76.62 98 VAL A O 1
ATOM 801 N N . ASN A 1 99 ? -2.912 12.605 8.868 1.00 77.62 99 ASN A N 1
ATOM 802 C CA . ASN A 1 99 ? -4.328 12.781 9.178 1.00 77.62 99 ASN A CA 1
ATOM 803 C C . ASN A 1 99 ? -5.001 11.460 9.569 1.00 77.62 99 ASN A C 1
ATOM 805 O O . ASN A 1 99 ? -5.739 11.444 10.551 1.00 77.62 99 ASN A O 1
ATOM 809 N N . CYS A 1 100 ? -4.714 10.348 8.886 1.00 75.94 100 CYS A N 1
ATOM 810 C CA . CYS A 1 100 ? -5.216 9.024 9.271 1.00 75.94 100 CYS A CA 1
ATOM 811 C C . CYS A 1 100 ? -4.748 8.633 10.684 1.00 75.94 100 CYS A C 1
ATOM 813 O O . CYS A 1 100 ? -5.548 8.183 11.505 1.00 75.94 100 CYS A O 1
ATOM 815 N N . SER A 1 101 ? -3.473 8.872 11.007 1.00 79.38 101 SER A N 1
ATOM 816 C CA . SER A 1 101 ? -2.930 8.631 12.351 1.00 79.38 101 SER A CA 1
ATOM 817 C C . SER A 1 101 ? -3.586 9.527 13.411 1.00 79.38 101 SER A C 1
ATOM 819 O O . SER A 1 101 ? -3.936 9.072 14.505 1.00 79.38 101 SER A O 1
ATOM 821 N N . LYS A 1 102 ? -3.816 10.804 13.088 1.00 82.75 102 LYS A N 1
ATOM 822 C CA . LYS A 1 102 ? -4.510 11.746 13.972 1.00 82.75 102 LYS A CA 1
ATOM 823 C C . LYS A 1 102 ? -5.956 11.316 14.236 1.00 82.75 102 LYS A C 1
ATOM 825 O O . LYS A 1 102 ? -6.347 11.241 15.396 1.00 82.75 102 LYS A O 1
ATOM 830 N N . LEU A 1 103 ? -6.704 10.951 13.194 1.00 82.31 103 LEU A N 1
ATOM 831 C CA . LEU A 1 103 ? -8.087 10.473 13.302 1.00 82.31 103 LEU A CA 1
ATOM 832 C C . LEU A 1 103 ? -8.204 9.243 14.210 1.00 82.31 103 LEU A C 1
ATOM 834 O O . LEU A 1 103 ? -9.117 9.171 15.032 1.00 82.31 103 LEU A O 1
ATOM 838 N N . PHE A 1 104 ? -7.261 8.303 14.122 1.00 84.31 104 PHE A N 1
ATOM 839 C CA . PHE A 1 104 ? -7.218 7.157 15.030 1.00 84.31 104 PHE A CA 1
ATOM 840 C C . PHE A 1 104 ? -6.982 7.572 16.489 1.00 84.31 104 PHE A C 1
ATOM 842 O O . PHE A 1 104 ? -7.648 7.071 17.397 1.00 84.31 104 PHE A O 1
ATOM 849 N N . ASN A 1 105 ? -6.066 8.513 16.734 1.00 84.69 105 ASN A N 1
ATOM 850 C CA . ASN A 1 105 ? -5.828 9.032 18.083 1.00 84.69 105 ASN A CA 1
ATOM 851 C C . ASN A 1 105 ? -7.057 9.763 18.643 1.00 84.69 105 ASN A C 1
ATOM 853 O O . ASN A 1 105 ? -7.398 9.569 19.814 1.00 84.69 105 ASN A O 1
ATOM 857 N N . ASP A 1 106 ? -7.759 10.527 17.806 1.00 83.88 106 ASP A N 1
ATOM 858 C CA . ASP A 1 106 ? -9.003 11.201 18.174 1.00 83.88 106 ASP A CA 1
ATOM 859 C C . ASP A 1 106 ? -10.097 10.174 18.518 1.00 83.88 106 ASP A C 1
ATOM 861 O O . ASP A 1 106 ? -10.717 10.260 19.580 1.00 83.88 106 ASP A O 1
ATOM 865 N N . LYS A 1 107 ? -10.275 9.126 17.700 1.00 84.50 107 LYS A N 1
ATOM 866 C CA . LYS A 1 107 ? -11.206 8.017 17.983 1.00 84.50 107 LYS A CA 1
ATOM 867 C C . LYS A 1 107 ? -10.871 7.279 19.276 1.00 84.50 107 LYS A C 1
ATOM 869 O O . LYS A 1 107 ? -11.768 6.987 20.070 1.00 84.50 107 LYS A O 1
ATOM 874 N N . LYS A 1 108 ? -9.589 7.012 19.534 1.00 86.12 108 LYS A N 1
ATOM 875 C CA . LYS A 1 108 ? -9.125 6.404 20.789 1.00 86.12 108 LYS A CA 1
ATOM 876 C C . LYS A 1 108 ? -9.478 7.279 21.993 1.00 86.12 108 LYS A C 1
ATOM 878 O O . LYS A 1 108 ? -9.913 6.759 23.022 1.00 86.12 108 LYS A O 1
ATOM 883 N N . LEU A 1 109 ? -9.315 8.598 21.875 1.00 86.00 109 LEU A N 1
ATOM 884 C CA . LEU A 1 109 ? -9.668 9.547 22.928 1.00 86.00 109 LEU A CA 1
ATOM 885 C C . LEU A 1 109 ? -11.183 9.590 23.164 1.00 86.00 109 LEU A C 1
ATOM 887 O O . LEU A 1 109 ? -11.613 9.471 24.309 1.00 86.00 109 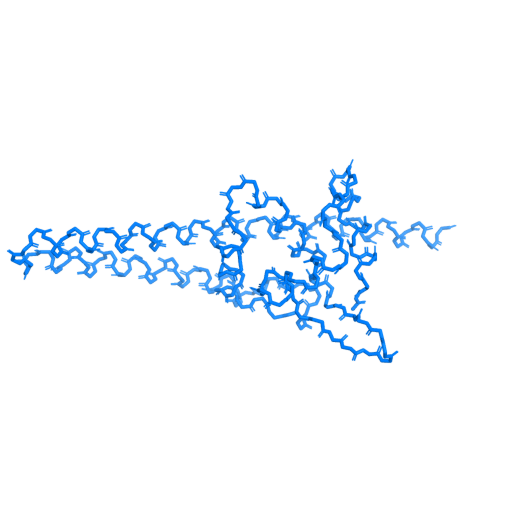LEU A O 1
ATOM 891 N N . VAL A 1 110 ? -11.988 9.695 22.104 1.00 84.62 110 VAL A N 1
ATOM 892 C CA . VAL A 1 110 ? -13.459 9.684 22.190 1.00 84.62 110 VAL A CA 1
ATOM 893 C C . VAL A 1 110 ? -13.956 8.390 22.828 1.00 84.62 110 VAL A C 1
ATOM 895 O O . VAL A 1 110 ? -14.781 8.436 23.741 1.00 84.62 110 VAL A O 1
ATOM 898 N N . THR A 1 111 ? -13.406 7.247 22.413 1.00 82.25 111 THR A N 1
ATOM 899 C CA . THR A 1 111 ? -13.719 5.939 23.001 1.00 82.25 111 THR A CA 1
ATOM 900 C C . THR A 1 111 ? -13.417 5.950 24.495 1.00 82.25 111 THR A C 1
ATOM 902 O O . THR A 1 111 ? -14.299 5.664 25.300 1.00 82.25 111 THR A O 1
ATOM 905 N N . LYS A 1 112 ? -12.215 6.396 24.891 1.00 85.00 112 LYS A N 1
ATOM 906 C CA . LYS A 1 112 ? -11.809 6.504 26.301 1.00 85.00 112 LYS A CA 1
ATOM 907 C C . LYS A 1 112 ? -12.744 7.397 27.124 1.00 85.00 112 LYS A C 1
ATOM 909 O O . LYS A 1 112 ? -13.081 7.038 28.248 1.00 85.00 112 LYS A O 1
ATOM 914 N N . LEU A 1 113 ? -13.150 8.546 26.586 1.00 85.00 113 LEU A N 1
ATOM 915 C CA . LEU A 1 113 ? -14.055 9.489 27.256 1.00 85.00 113 LEU A CA 1
ATOM 916 C C . LEU A 1 113 ? -15.489 8.954 27.369 1.00 85.00 113 LEU A C 1
ATOM 918 O O . LEU A 1 113 ? -16.216 9.337 28.283 1.00 85.00 113 LEU A O 1
ATOM 922 N N . SER A 1 114 ? -15.883 8.064 26.459 1.00 82.50 114 SER A N 1
ATOM 923 C CA . SER A 1 114 ? -17.227 7.482 26.404 1.00 82.50 114 SER A CA 1
ATOM 924 C C . SER A 1 114 ? -17.364 6.207 27.240 1.00 82.50 114 SER A C 1
ATOM 926 O O . SER A 1 114 ? -18.486 5.839 27.570 1.00 82.50 114 SER A O 1
ATOM 928 N N . LEU A 1 115 ? -16.252 5.567 27.636 1.00 81.81 115 LEU A N 1
ATOM 929 C CA . LEU A 1 115 ? -16.234 4.315 28.413 1.00 81.81 115 LEU A CA 1
ATOM 930 C C . LEU A 1 115 ? -17.105 4.364 29.674 1.00 81.81 115 LEU A C 1
ATOM 932 O O . LEU A 1 115 ? -17.778 3.389 29.985 1.00 81.81 115 LEU A O 1
ATOM 936 N N . SER A 1 116 ? -17.131 5.496 30.382 1.00 79.56 116 SER A N 1
ATOM 937 C CA . SER A 1 116 ? -17.927 5.663 31.608 1.00 79.56 116 SER A CA 1
ATOM 938 C C . SER A 1 116 ? -19.442 5.686 31.376 1.00 79.56 116 SER A C 1
ATOM 940 O O . SER A 1 116 ? -20.201 5.614 32.337 1.00 79.56 116 SER A O 1
ATOM 942 N N . ARG A 1 117 ? -19.884 5.797 30.117 1.00 82.12 117 ARG A N 1
ATOM 943 C CA . ARG A 1 117 ? -21.295 5.839 29.702 1.00 82.12 117 ARG A CA 1
ATOM 944 C C . ARG A 1 117 ? -21.746 4.553 29.005 1.00 82.12 117 ARG A C 1
ATOM 946 O O . ARG A 1 117 ? -22.868 4.496 28.511 1.00 82.12 117 ARG A O 1
ATOM 953 N N . ILE A 1 118 ? -20.877 3.544 28.910 1.00 81.38 118 ILE A N 1
ATOM 954 C CA . ILE A 1 118 ? -21.184 2.275 28.246 1.00 81.38 118 ILE A CA 1
ATOM 955 C C . ILE A 1 118 ? -21.594 1.250 29.299 1.00 81.38 118 ILE A C 1
ATOM 957 O O . ILE A 1 118 ? -20.800 0.856 30.146 1.00 81.38 118 ILE A O 1
ATOM 961 N N . GLU A 1 119 ? -22.842 0.798 29.215 1.00 80.75 119 GLU A N 1
ATOM 962 C CA . GLU A 1 119 ? -23.451 -0.105 30.202 1.00 80.75 119 GLU A CA 1
ATOM 963 C C . GLU A 1 119 ? -23.262 -1.596 29.877 1.00 80.75 119 GLU A C 1
ATOM 965 O O . GLU A 1 119 ? -23.612 -2.454 30.682 1.00 80.75 119 GLU A O 1
ATOM 970 N N . SER A 1 120 ? -22.711 -1.927 28.703 1.00 87.81 120 SER A N 1
ATOM 971 C CA . SER A 1 120 ? -22.544 -3.311 28.245 1.00 87.81 120 SER A CA 1
ATOM 972 C C . SER A 1 120 ? -21.088 -3.633 27.923 1.00 87.81 120 SER A C 1
ATOM 974 O O . SER A 1 120 ? -20.434 -2.916 27.164 1.00 87.81 120 SER A O 1
ATOM 976 N N . LEU A 1 121 ? -20.611 -4.761 28.456 1.00 83.81 121 LEU A N 1
ATOM 977 C CA . LEU A 1 121 ? -19.301 -5.329 28.132 1.00 83.81 121 LEU A CA 1
ATOM 978 C C . LEU A 1 121 ? -19.172 -5.678 26.645 1.00 83.81 121 LEU A C 1
ATOM 980 O O . LEU A 1 121 ? -18.087 -5.524 26.091 1.00 83.81 121 LEU A O 1
ATOM 984 N N . ASP A 1 122 ? -20.262 -6.082 25.989 1.00 85.94 122 ASP A N 1
ATOM 985 C CA . ASP A 1 122 ? -20.244 -6.424 24.563 1.00 85.94 122 ASP A CA 1
ATOM 986 C C . ASP A 1 122 ? -19.935 -5.191 23.710 1.00 85.94 122 ASP A C 1
ATOM 988 O O . ASP A 1 122 ? -19.061 -5.243 22.850 1.00 85.94 122 ASP A O 1
ATOM 992 N N . LYS A 1 123 ? -20.532 -4.038 24.040 1.00 84.56 123 LYS A N 1
ATOM 993 C CA . LYS A 1 123 ? -20.227 -2.758 23.376 1.00 84.56 123 LYS A CA 1
ATOM 994 C C . LYS A 1 123 ? -18.785 -2.307 23.604 1.00 84.56 123 LYS A C 1
ATOM 996 O O . LYS A 1 123 ? -18.173 -1.712 22.723 1.00 84.56 123 LYS A O 1
ATOM 1001 N N . ILE A 1 124 ? -18.225 -2.570 24.788 1.00 83.12 124 ILE A N 1
ATOM 1002 C CA . ILE A 1 124 ? -16.805 -2.295 25.055 1.00 83.12 124 ILE A CA 1
ATOM 1003 C C . ILE A 1 124 ? -15.925 -3.183 24.169 1.00 83.12 124 ILE A C 1
ATOM 1005 O O . ILE A 1 124 ? -14.914 -2.715 23.650 1.00 83.12 124 ILE A O 1
ATOM 1009 N N . ARG A 1 125 ? -16.313 -4.447 23.976 1.00 85.81 125 ARG A N 1
ATOM 1010 C CA . ARG A 1 125 ? -15.592 -5.409 23.140 1.00 85.81 125 ARG A CA 1
ATOM 1011 C C . ARG A 1 125 ? -15.610 -5.008 21.666 1.00 85.81 125 ARG A C 1
ATOM 1013 O O . ARG A 1 125 ? -14.546 -4.960 21.065 1.00 85.81 125 ARG A O 1
ATOM 1020 N N . GLU A 1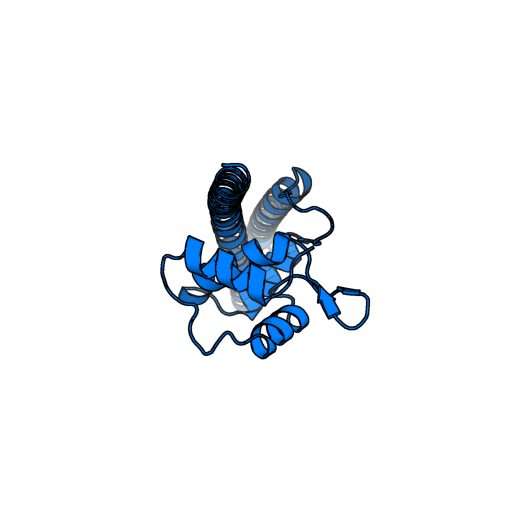 126 ? -16.773 -4.622 21.144 1.00 87.38 126 GLU A N 1
ATOM 1021 C CA . GLU A 1 126 ? -16.924 -4.095 19.779 1.00 87.38 126 GLU A CA 1
ATOM 1022 C C . GLU A 1 126 ? -16.000 -2.894 19.536 1.00 87.38 126 GLU A C 1
ATOM 1024 O O . GLU A 1 126 ? -15.234 -2.885 18.579 1.00 87.38 126 GLU A O 1
ATOM 1029 N N . LEU A 1 127 ? -15.969 -1.923 20.457 1.00 85.06 127 LEU A N 1
ATOM 1030 C CA . LEU A 1 127 ? -15.086 -0.756 20.335 1.00 85.06 127 LEU A CA 1
ATOM 1031 C C . LEU A 1 127 ? -13.595 -1.117 20.388 1.00 85.06 127 LEU A C 1
ATOM 1033 O O . LEU A 1 127 ? -12.774 -0.461 19.746 1.00 85.06 127 LEU A O 1
ATOM 1037 N N . ILE A 1 128 ? -13.221 -2.131 21.173 1.00 85.19 128 ILE A N 1
ATOM 1038 C CA . ILE A 1 128 ? -11.843 -2.634 21.202 1.00 85.19 128 ILE A CA 1
ATOM 1039 C C . ILE A 1 128 ? -11.494 -3.274 19.858 1.00 85.19 128 ILE A C 1
ATOM 1041 O O . ILE A 1 128 ? -10.430 -2.975 19.316 1.00 85.19 128 ILE A O 1
ATOM 1045 N N . ASP A 1 129 ? -12.372 -4.119 19.324 1.00 88.12 129 ASP A N 1
ATOM 1046 C CA . ASP A 1 129 ? -12.155 -4.807 18.053 1.00 88.12 129 ASP A CA 1
ATOM 1047 C C . ASP A 1 129 ? -12.061 -3.803 16.890 1.00 88.12 129 ASP A C 1
ATOM 1049 O O . ASP A 1 129 ? -11.128 -3.892 16.086 1.00 88.12 129 ASP A O 1
ATOM 1053 N N . ASP A 1 130 ? -12.916 -2.776 16.877 1.00 86.12 130 ASP A N 1
ATOM 1054 C CA . ASP A 1 130 ? -12.863 -1.665 15.919 1.00 86.12 130 ASP A CA 1
ATOM 1055 C C . ASP A 1 130 ? -11.517 -0.924 15.982 1.00 86.12 130 ASP A C 1
ATOM 1057 O O . ASP A 1 130 ? -10.855 -0.709 14.961 1.00 86.12 130 ASP A O 1
ATOM 1061 N N . LEU A 1 131 ? -11.055 -0.569 17.189 1.00 85.62 131 LEU A N 1
ATOM 1062 C CA . LEU A 1 131 ? -9.763 0.098 17.376 1.00 85.62 131 LEU A CA 1
ATOM 1063 C C . LEU A 1 131 ? -8.586 -0.795 16.961 1.00 85.62 131 LEU A C 1
ATOM 1065 O O . LEU A 1 131 ? -7.594 -0.297 16.423 1.00 85.62 131 LEU A O 1
ATOM 1069 N N . LEU A 1 132 ? -8.664 -2.104 17.206 1.00 87.12 132 LEU A N 1
ATOM 1070 C CA . LEU A 1 132 ? -7.637 -3.054 16.779 1.00 87.12 132 LEU A CA 1
ATOM 1071 C C . LEU A 1 132 ? -7.593 -3.178 15.254 1.00 87.12 132 LEU A C 1
ATOM 1073 O O . LEU A 1 132 ? -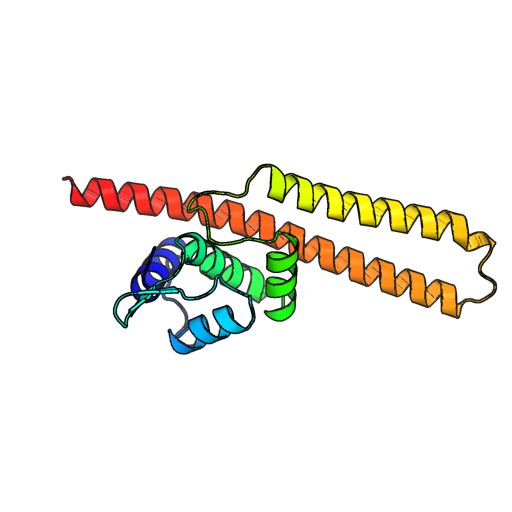6.501 -3.188 14.679 1.00 87.12 132 LEU A O 1
ATOM 1077 N N . GLN A 1 133 ? -8.752 -3.226 14.599 1.00 89.38 133 GLN A N 1
ATOM 1078 C CA . GLN A 1 133 ? -8.846 -3.261 13.144 1.00 89.38 133 GLN A CA 1
ATOM 1079 C C . GLN A 1 133 ? -8.282 -1.981 12.517 1.00 89.38 133 GLN A C 1
ATOM 1081 O O . GLN A 1 133 ? -7.488 -2.056 11.578 1.00 89.38 133 GLN A O 1
ATOM 1086 N N . GLU A 1 134 ? -8.621 -0.812 13.061 1.00 86.38 134 GLU A N 1
ATOM 1087 C CA . GLU A 1 134 ? -8.142 0.473 12.546 1.00 86.38 134 GLU A CA 1
ATOM 1088 C C . GLU A 1 134 ? -6.636 0.666 12.778 1.00 86.38 134 GLU A C 1
ATOM 1090 O O . GLU A 1 134 ? -5.920 1.125 11.885 1.00 86.38 134 GLU A O 1
ATOM 1095 N N . LYS A 1 135 ? -6.114 0.213 13.926 1.00 87.62 135 LYS A N 1
ATOM 1096 C CA . LYS A 1 135 ? -4.668 0.165 14.173 1.00 87.62 135 LYS A CA 1
ATOM 1097 C C . LYS A 1 135 ? -3.962 -0.719 13.144 1.00 87.62 135 LYS A C 1
ATOM 1099 O O . LYS A 1 135 ? -2.954 -0.303 12.575 1.00 87.62 135 LYS A O 1
ATOM 1104 N N . LYS A 1 136 ? -4.488 -1.922 12.892 1.00 90.62 136 LYS A N 1
ATOM 1105 C CA . LYS A 1 136 ? -3.927 -2.839 11.893 1.00 90.62 136 LYS A CA 1
ATOM 1106 C C . LYS A 1 136 ? -3.919 -2.191 10.510 1.00 90.62 136 LYS A C 1
ATOM 1108 O O . LYS A 1 136 ? -2.915 -2.268 9.813 1.00 90.62 136 LYS A O 1
ATOM 1113 N N . HIS A 1 137 ? -5.008 -1.528 10.127 1.00 89.19 137 HIS A N 1
ATOM 1114 C CA . HIS A 1 137 ? -5.087 -0.812 8.858 1.00 89.19 137 HIS A CA 1
ATOM 1115 C C . HIS A 1 137 ? -3.999 0.273 8.752 1.00 89.19 137 HIS A C 1
ATOM 1117 O O . HIS A 1 137 ? -3.262 0.300 7.768 1.00 89.19 137 HIS A O 1
ATOM 1123 N N . LEU A 1 138 ? -3.809 1.099 9.788 1.00 88.56 138 LEU A N 1
ATOM 1124 C CA . LEU A 1 138 ? -2.737 2.104 9.818 1.00 88.56 138 LEU A CA 1
ATOM 1125 C C . LEU A 1 138 ? -1.332 1.505 9.703 1.00 88.56 138 LEU A C 1
ATOM 1127 O O . LEU A 1 138 ? -0.475 2.095 9.046 1.00 88.56 138 LEU A O 1
ATOM 1131 N N . GLU A 1 139 ? -1.087 0.342 10.311 1.00 91.56 139 GLU A N 1
ATOM 1132 C CA . GLU A 1 139 ? 0.185 -0.374 10.162 1.00 91.56 139 GLU A CA 1
ATOM 1133 C C . GLU A 1 139 ? 0.432 -0.773 8.700 1.00 91.56 139 GLU A C 1
ATOM 1135 O O . GLU A 1 139 ? 1.537 -0.578 8.198 1.00 91.56 139 GLU A O 1
ATOM 1140 N N . VAL A 1 140 ? -0.595 -1.259 7.989 1.00 92.88 140 VAL A N 1
ATOM 1141 C CA . VAL A 1 140 ? -0.485 -1.582 6.555 1.00 92.88 140 VAL A CA 1
ATOM 1142 C C . VAL A 1 140 ? -0.186 -0.325 5.736 1.00 92.88 140 VAL A C 1
ATOM 1144 O O . VAL A 1 140 ? 0.689 -0.364 4.874 1.00 92.88 140 VAL A O 1
ATOM 1147 N N . VAL A 1 141 ? -0.869 0.795 6.005 1.00 89.38 141 VAL A N 1
ATOM 1148 C CA . VAL A 1 141 ? -0.629 2.069 5.299 1.00 89.38 141 VAL A CA 1
ATOM 1149 C C . VAL A 1 141 ? 0.796 2.575 5.538 1.00 89.38 141 VAL A C 1
ATOM 1151 O O . VAL A 1 141 ? 1.468 2.989 4.594 1.00 89.38 141 VAL A O 1
ATOM 1154 N N . GLY A 1 142 ? 1.280 2.512 6.781 1.00 88.62 142 GLY A N 1
ATOM 1155 C CA . GLY A 1 142 ? 2.634 2.936 7.134 1.00 88.62 142 GLY A CA 1
ATOM 1156 C C . GLY A 1 142 ? 3.711 2.081 6.466 1.00 88.62 142 GLY A C 1
ATOM 1157 O O . GLY A 1 142 ? 4.652 2.618 5.877 1.00 88.62 142 GLY A O 1
ATOM 1158 N N . ASP A 1 143 ? 3.549 0.756 6.495 1.00 93.19 143 ASP A N 1
ATOM 1159 C CA . ASP A 1 143 ? 4.454 -0.168 5.807 1.00 93.19 143 ASP A CA 1
ATOM 1160 C C . ASP A 1 143 ? 4.411 0.038 4.289 1.00 93.19 143 ASP A C 1
ATOM 1162 O O . ASP A 1 143 ? 5.460 0.032 3.641 1.00 93.19 143 ASP A O 1
ATOM 1166 N N . TYR A 1 144 ? 3.224 0.288 3.725 1.00 91.69 144 TYR A N 1
ATOM 1167 C CA . TYR A 1 144 ? 3.081 0.607 2.309 1.00 91.69 144 TYR A CA 1
ATOM 1168 C C . TYR A 1 144 ? 3.890 1.844 1.932 1.00 91.69 144 TYR A C 1
ATOM 1170 O O . TYR A 1 144 ? 4.703 1.787 1.011 1.00 91.69 144 TYR A O 1
ATOM 1178 N N . LEU A 1 145 ? 3.704 2.946 2.661 1.00 89.19 145 LEU A N 1
ATOM 1179 C CA . LEU A 1 145 ? 4.392 4.209 2.406 1.00 89.19 145 LEU A CA 1
ATOM 1180 C C . LEU A 1 145 ? 5.917 4.045 2.482 1.00 89.19 145 LEU A C 1
ATOM 1182 O O . LEU A 1 145 ? 6.647 4.533 1.617 1.00 89.19 145 LEU A O 1
ATOM 1186 N N . LYS A 1 146 ? 6.400 3.315 3.493 1.00 90.19 146 LYS A N 1
ATOM 1187 C CA . LYS A 1 146 ? 7.825 3.032 3.682 1.00 90.19 146 LYS A CA 1
ATOM 1188 C C . LYS A 1 146 ? 8.412 2.256 2.502 1.00 90.19 146 LYS A C 1
ATOM 1190 O O . LYS A 1 146 ? 9.420 2.675 1.932 1.00 90.19 146 LYS A O 1
ATOM 1195 N N . GLU A 1 147 ? 7.786 1.141 2.133 1.00 92.38 147 GLU A N 1
ATOM 1196 C CA . GLU A 1 147 ? 8.249 0.302 1.024 1.00 92.38 147 GLU A CA 1
ATOM 1197 C C . GLU A 1 147 ? 8.133 1.022 -0.322 1.00 92.38 147 GLU A C 1
ATOM 1199 O O . GLU A 1 147 ? 8.966 0.827 -1.207 1.00 92.38 147 GLU A O 1
ATOM 1204 N N . PHE A 1 148 ? 7.133 1.888 -0.479 1.00 90.38 148 PHE A N 1
ATOM 1205 C CA . PHE A 1 148 ? 6.971 2.730 -1.657 1.00 90.38 148 PHE A CA 1
ATOM 1206 C C . PHE A 1 148 ? 8.114 3.734 -1.817 1.00 90.38 148 PHE A C 1
ATOM 1208 O O . PHE A 1 148 ? 8.742 3.775 -2.875 1.00 90.38 148 PHE A O 1
ATOM 1215 N N . LEU A 1 149 ? 8.443 4.493 -0.769 1.00 87.50 149 LEU A N 1
ATOM 1216 C CA . LEU A 1 149 ? 9.557 5.450 -0.795 1.00 87.50 149 LEU A CA 1
ATOM 1217 C C . LEU A 1 149 ? 10.895 4.760 -1.077 1.00 87.50 149 LEU A C 1
ATOM 1219 O O . LEU A 1 149 ? 11.721 5.262 -1.843 1.00 87.50 149 LEU A O 1
ATOM 1223 N N . GLN A 1 150 ? 11.105 3.589 -0.476 1.00 90.75 150 GLN A N 1
ATOM 1224 C CA . GLN A 1 150 ? 12.313 2.811 -0.704 1.00 90.75 150 GLN A CA 1
ATOM 1225 C C . GLN A 1 150 ? 12.399 2.314 -2.156 1.00 90.75 150 GLN A C 1
ATOM 1227 O O . GLN A 1 150 ? 13.427 2.509 -2.808 1.00 90.75 150 GLN A O 1
ATOM 1232 N N . ALA A 1 151 ? 11.319 1.726 -2.679 1.00 90.31 151 ALA A N 1
ATOM 1233 C CA . ALA A 1 151 ? 11.238 1.279 -4.066 1.00 90.31 151 ALA A CA 1
ATOM 1234 C C . ALA A 1 151 ? 11.483 2.432 -5.052 1.00 90.31 151 ALA A C 1
ATOM 1236 O O . ALA A 1 151 ? 12.218 2.272 -6.026 1.00 90.31 151 ALA A O 1
ATOM 1237 N N . GLU A 1 152 ? 10.922 3.615 -4.787 1.00 87.94 152 GLU A N 1
ATOM 1238 C CA . GLU A 1 152 ? 11.097 4.784 -5.647 1.00 87.94 152 GLU A CA 1
ATOM 1239 C C . GLU A 1 152 ? 12.566 5.233 -5.710 1.00 87.94 152 GLU A C 1
ATOM 1241 O O . GLU A 1 152 ? 13.096 5.497 -6.793 1.00 87.94 152 GLU A O 1
ATOM 1246 N N . LYS A 1 153 ? 13.247 5.275 -4.557 1.00 88.25 153 LYS A N 1
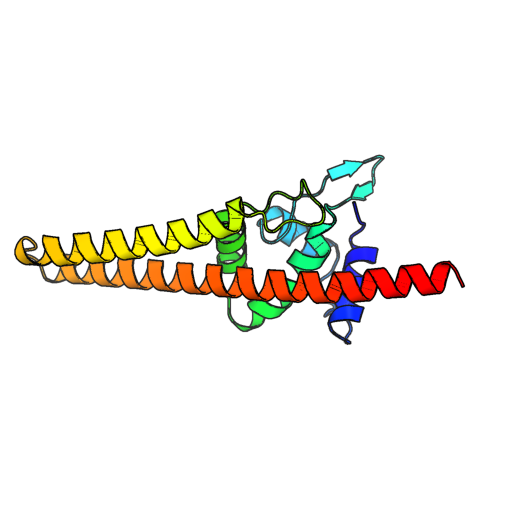ATOM 1247 C CA . LYS A 1 153 ? 14.667 5.635 -4.469 1.00 88.25 153 LYS A CA 1
ATOM 1248 C C . LYS A 1 153 ? 15.546 4.670 -5.264 1.00 88.25 153 LYS A C 1
ATOM 1250 O O . LYS A 1 153 ? 16.414 5.112 -6.014 1.00 88.25 153 LYS A O 1
ATOM 1255 N N . GLU A 1 154 ? 15.321 3.368 -5.122 1.00 89.75 154 GLU A N 1
ATOM 1256 C CA . GLU A 1 154 ? 16.090 2.341 -5.835 1.00 89.75 154 GLU A CA 1
ATOM 1257 C C . GLU A 1 154 ? 15.880 2.424 -7.354 1.00 89.75 154 GLU A C 1
ATOM 1259 O O . GLU A 1 154 ? 16.846 2.438 -8.122 1.00 89.75 154 GLU A O 1
ATOM 1264 N N . LEU A 1 155 ? 14.627 2.573 -7.791 1.00 88.75 155 LEU A N 1
ATOM 1265 C CA . LEU A 1 155 ? 14.284 2.692 -9.208 1.00 88.75 155 LEU A CA 1
ATOM 1266 C C . LEU A 1 155 ? 14.840 3.974 -9.841 1.00 88.75 155 LEU A C 1
ATOM 1268 O O . LEU A 1 155 ? 15.234 3.948 -11.006 1.00 88.75 155 LEU A O 1
ATOM 1272 N N . LYS A 1 156 ? 14.922 5.086 -9.094 1.00 86.88 156 LYS A N 1
ATOM 1273 C CA . LYS A 1 156 ? 15.589 6.318 -9.556 1.00 86.88 156 LYS A CA 1
ATOM 1274 C C . LYS A 1 156 ? 17.073 6.075 -9.854 1.00 86.88 156 LYS A C 1
ATOM 1276 O O . LYS A 1 156 ? 17.551 6.505 -10.899 1.00 86.88 156 LYS A O 1
ATOM 1281 N N . ILE A 1 157 ? 17.778 5.341 -8.990 1.00 88.62 157 ILE A N 1
ATOM 1282 C CA . ILE A 1 157 ? 19.205 5.019 -9.172 1.00 88.62 157 ILE A CA 1
ATOM 1283 C C . ILE A 1 157 ? 19.418 4.091 -10.379 1.00 88.62 157 ILE A C 1
ATOM 1285 O O . ILE A 1 157 ? 20.385 4.253 -11.119 1.00 88.62 157 ILE A O 1
ATOM 1289 N N . ILE A 1 158 ? 18.534 3.113 -10.590 1.00 88.50 158 ILE A N 1
ATOM 1290 C CA . ILE A 1 158 ? 18.593 2.212 -11.755 1.00 88.50 158 ILE A CA 1
ATOM 1291 C C . ILE A 1 158 ? 18.364 2.985 -13.057 1.00 88.50 158 ILE A C 1
ATOM 1293 O O . ILE A 1 158 ? 19.163 2.890 -13.984 1.00 88.50 158 ILE A O 1
ATOM 1297 N N . ARG A 1 159 ? 17.315 3.813 -13.109 1.00 85.56 159 ARG A N 1
ATOM 1298 C CA . ARG A 1 159 ? 16.999 4.622 -14.297 1.00 85.56 159 ARG A CA 1
ATOM 1299 C C . ARG A 1 159 ? 18.116 5.610 -14.643 1.00 85.56 159 ARG A C 1
ATOM 1301 O O . ARG A 1 159 ? 18.381 5.819 -15.820 1.00 85.56 159 ARG A O 1
ATOM 1308 N N . ALA A 1 160 ? 18.766 6.206 -13.641 1.00 86.06 160 ALA A N 1
ATOM 1309 C CA . ALA A 1 160 ? 19.911 7.089 -13.862 1.00 86.06 160 ALA A CA 1
ATOM 1310 C C . ALA A 1 160 ? 21.084 6.346 -14.524 1.00 86.06 160 ALA A C 1
ATOM 1312 O O . ALA A 1 160 ? 21.586 6.809 -15.542 1.00 86.06 160 ALA A O 1
ATOM 1313 N N . ARG A 1 161 ? 21.437 5.154 -14.019 1.00 86.62 161 ARG A N 1
ATOM 1314 C CA . ARG A 1 161 ? 22.500 4.310 -14.594 1.00 86.62 161 ARG A CA 1
ATOM 1315 C C . ARG A 1 161 ? 22.216 3.900 -16.039 1.00 86.62 161 ARG A C 1
ATOM 1317 O O . ARG A 1 161 ? 23.071 4.069 -16.898 1.00 86.62 161 ARG A O 1
ATOM 1324 N N . GLN A 1 162 ? 20.996 3.445 -16.328 1.00 81.88 162 GLN A N 1
ATOM 1325 C CA . GLN A 1 162 ? 20.607 3.069 -17.694 1.00 81.88 162 GLN A CA 1
ATOM 1326 C C . GLN A 1 162 ? 20.694 4.249 -18.676 1.00 81.88 162 GLN A C 1
ATOM 1328 O O . GLN A 1 162 ? 21.027 4.058 -19.840 1.00 81.88 162 GLN A O 1
ATOM 1333 N N . ASN A 1 163 ? 20.418 5.476 -18.224 1.00 76.56 163 ASN A N 1
ATOM 1334 C CA . ASN A 1 163 ? 20.545 6.661 -19.071 1.00 76.56 163 ASN A CA 1
ATOM 1335 C C . ASN A 1 163 ? 22.012 7.044 -19.337 1.00 76.56 163 ASN A C 1
ATOM 1337 O O . ASN A 1 163 ? 22.300 7.566 -20.407 1.00 76.56 163 ASN A O 1
ATOM 1341 N N . GLU A 1 164 ? 22.931 6.792 -18.401 1.00 71.75 164 GLU A N 1
ATOM 1342 C CA . GLU A 1 164 ? 24.371 7.044 -18.581 1.00 71.75 164 GLU A CA 1
ATOM 1343 C C . GLU A 1 164 ? 25.019 6.031 -19.543 1.00 71.75 164 GLU A C 1
ATOM 1345 O O . GLU A 1 164 ? 25.842 6.411 -20.378 1.00 71.75 164 GLU A O 1
ATOM 1350 N N . GLU A 1 165 ? 24.596 4.763 -19.491 1.00 64.81 165 GLU A N 1
ATOM 1351 C CA . GLU A 1 165 ? 25.070 3.697 -20.392 1.00 64.81 165 GLU A CA 1
ATOM 1352 C C . GLU A 1 165 ? 24.601 3.867 -21.845 1.00 64.81 165 GLU A C 1
ATOM 1354 O O . GLU A 1 165 ? 25.272 3.408 -22.760 1.00 64.81 165 GLU A O 1
ATOM 1359 N N . VAL A 1 166 ? 23.463 4.528 -22.081 1.00 60.88 166 VAL A N 1
ATOM 1360 C CA . VAL A 1 166 ? 22.936 4.787 -23.437 1.00 60.88 166 VAL A CA 1
ATOM 1361 C C . VAL A 1 166 ? 23.617 5.989 -24.109 1.00 60.88 166 VAL A C 1
ATOM 1363 O O . VAL A 1 166 ? 23.548 6.135 -25.329 1.00 60.88 166 VAL A O 1
ATOM 1366 N N . VAL A 1 167 ? 24.248 6.868 -23.325 1.00 55.28 167 VAL A N 1
ATOM 1367 C CA . VAL A 1 167 ? 24.909 8.097 -23.804 1.00 55.28 167 VAL A CA 1
ATOM 1368 C C . VAL A 1 167 ? 26.429 7.910 -23.975 1.00 55.28 167 VAL A C 1
ATOM 1370 O O . VAL A 1 167 ? 27.069 8.752 -24.608 1.00 55.28 167 VAL A O 1
ATOM 1373 N N . SER A 1 168 ? 26.993 6.815 -23.452 1.00 48.34 168 SER A N 1
ATOM 1374 C CA . SER A 1 168 ? 28.405 6.416 -23.614 1.00 48.34 168 SER A CA 1
ATOM 1375 C C . SER A 1 168 ? 28.611 5.499 -24.817 1.00 48.34 168 SER A C 1
ATOM 1377 O O . SER A 1 168 ? 29.692 5.604 -25.439 1.00 48.34 168 SER A O 1
#